Protein AF-A0A1F8GZR6-F1 (afdb_monomer)

Solvent-accessible surface area (backbone atoms only — not comparable to full-atom values): 3774 Å² total; per-residue (Å²): 100,80,45,80,43,81,45,76,48,96,92,46,75,43,63,26,43,35,35,53,35,81,90,84,52,28,20,39,30,35,32,83,91,39,84,87,21,59,35,59,20,80,38,69,69,49,17,54,54,42,38,36,54,33,42,52,50,47,53,51,51,54,55,55,62,74,77,109

Radius of gyration: 12.39 Å; Cα contacts (8 Å, |Δi|>4): 121; chains: 1; bounding box: 35×16×31 Å

Organism: NCBI:txid1802705

Mean predicted aligned error: 3.18 Å

InterPro domains:
  IPR035069 Antitoxin HicB/UPF0150 [SSF143100] (6-61)

pLDDT: mean 94.11, std 5.31, range [65.0, 98.12]

Foldseek 3Di:
DWDWDWAQEPVGTFTKIWDADPPPGWTWIDGPVQPPQIDTDNYPVRNSVSSRVSRVVSVVVVVVVVVD

Sequence (68 aa):
MKKILNVKTKYGSFNCIFESEKDIGGYSVEAKNVQGAVSWGKNINEAKRMIVEAVEGAIEAKAIFRIQ

Secondary structure (DSSP, 8-state):
-EEEEEEEETTEEEEEEEEE-TTT-SEEEEETTSTT-EEEESSHHHHHHHHHHHHHHHHHHHHHHTT-

Structure (mmCIF, N/CA/C/O backbone):
data_AF-A0A1F8GZR6-F1
#
_entry.id   AF-A0A1F8GZR6-F1
#
loop_
_atom_site.group_PDB
_atom_site.id
_atom_site.type_symbol
_atom_site.label_atom_id
_atom_site.label_alt_id
_atom_site.label_comp_id
_atom_site.label_asym_id
_atom_site.label_entity_id
_atom_site.label_seq_id
_atom_site.pdbx_PDB_ins_code
_atom_site.Cartn_x
_atom_site.Cartn_y
_atom_site.Cartn_z
_atom_site.occupancy
_atom_site.B_iso_or_equiv
_atom_site.auth_seq_id
_atom_site.auth_comp_id
_atom_site.auth_asym_id
_atom_site.auth_atom_id
_atom_site.pdbx_PDB_model_num
ATOM 1 N N . MET A 1 1 ? 9.755 -7.271 -11.513 1.00 79.81 1 MET A N 1
ATOM 2 C CA . MET A 1 1 ? 10.125 -8.007 -10.283 1.00 79.81 1 MET A CA 1
ATOM 3 C C . MET A 1 1 ? 9.055 -7.718 -9.247 1.00 79.81 1 MET A C 1
ATOM 5 O O . MET A 1 1 ? 8.713 -6.551 -9.103 1.00 79.81 1 MET A O 1
ATOM 9 N N . LYS A 1 2 ? 8.507 -8.744 -8.584 1.00 90.50 2 LYS A N 1
ATOM 10 C CA . LYS A 1 2 ? 7.501 -8.568 -7.525 1.00 90.50 2 LYS A CA 1
ATOM 11 C C . LYS A 1 2 ? 8.183 -8.629 -6.160 1.00 90.50 2 LYS A C 1
ATOM 13 O O . LYS A 1 2 ? 8.979 -9.537 -5.925 1.00 90.50 2 LYS A O 1
ATOM 18 N N . LYS A 1 3 ? 7.892 -7.678 -5.275 1.00 93.25 3 LYS A N 1
ATOM 19 C CA . LYS A 1 3 ? 8.430 -7.621 -3.911 1.00 93.25 3 LYS A CA 1
ATOM 20 C C . LYS A 1 3 ? 7.293 -7.430 -2.921 1.00 93.25 3 LYS A C 1
ATOM 22 O O . LYS A 1 3 ? 6.541 -6.470 -3.030 1.00 93.25 3 LYS A O 1
ATOM 27 N N . ILE A 1 4 ? 7.188 -8.319 -1.940 1.00 95.94 4 ILE A N 1
ATOM 28 C CA . ILE A 1 4 ? 6.241 -8.148 -0.837 1.00 95.94 4 ILE A CA 1
ATOM 29 C C . ILE A 1 4 ? 6.952 -7.374 0.265 1.00 95.94 4 ILE A C 1
ATOM 31 O O . ILE A 1 4 ? 8.029 -7.769 0.713 1.00 95.94 4 ILE A O 1
ATOM 35 N N . LEU A 1 5 ? 6.360 -6.262 0.682 1.00 95.62 5 LEU A N 1
ATOM 36 C CA . LEU A 1 5 ? 6.850 -5.442 1.778 1.00 95.62 5 LEU A CA 1
ATOM 37 C C . LEU A 1 5 ? 5.741 -5.225 2.796 1.00 95.62 5 LEU A C 1
ATOM 39 O O . LEU A 1 5 ? 4.589 -4.989 2.443 1.00 95.62 5 LEU A O 1
ATOM 43 N N . ASN A 1 6 ? 6.116 -5.249 4.069 1.00 96.50 6 ASN A N 1
ATOM 44 C CA . ASN A 1 6 ? 5.227 -4.847 5.141 1.00 96.50 6 ASN A CA 1
ATOM 45 C C . ASN A 1 6 ? 5.252 -3.314 5.268 1.00 96.50 6 ASN A C 1
ATOM 47 O O . ASN A 1 6 ? 6.314 -2.707 5.451 1.00 96.50 6 ASN A O 1
ATOM 51 N N . VAL A 1 7 ? 4.090 -2.683 5.113 1.00 96.69 7 VAL A N 1
ATOM 52 C CA . VAL A 1 7 ? 3.921 -1.229 5.140 1.00 96.69 7 VAL A CA 1
ATOM 53 C C . VAL A 1 7 ? 3.088 -0.851 6.357 1.00 96.69 7 VAL A C 1
ATOM 55 O O . VAL A 1 7 ? 1.979 -1.346 6.539 1.00 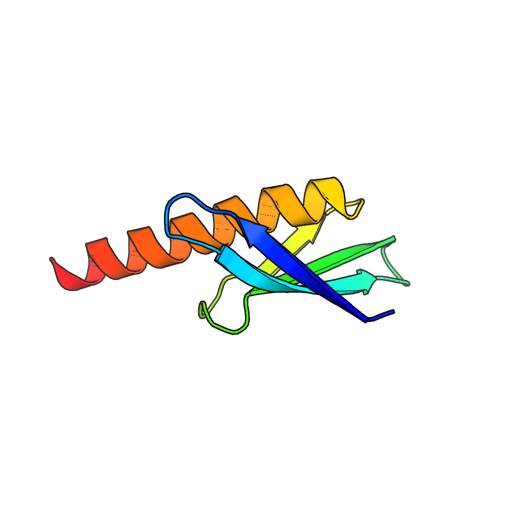96.69 7 VAL A O 1
ATOM 58 N N . LYS A 1 8 ? 3.641 0.028 7.196 1.00 97.44 8 LYS A N 1
ATOM 59 C CA . LYS A 1 8 ? 2.982 0.538 8.399 1.00 97.44 8 LYS A CA 1
ATOM 60 C C . LYS A 1 8 ? 2.097 1.735 8.046 1.00 97.44 8 LYS A C 1
ATOM 62 O O . LYS A 1 8 ? 2.555 2.638 7.353 1.00 97.44 8 LYS A O 1
ATOM 67 N N . THR A 1 9 ? 0.879 1.736 8.570 1.00 96.62 9 THR A N 1
ATOM 68 C CA . THR A 1 9 ? -0.131 2.803 8.456 1.00 96.62 9 THR A CA 1
ATOM 69 C C . THR A 1 9 ? -0.624 3.199 9.854 1.00 96.62 9 THR A C 1
ATOM 71 O O . THR A 1 9 ? -0.235 2.570 10.847 1.00 96.62 9 THR A O 1
ATOM 74 N N . LYS A 1 10 ? -1.520 4.188 9.953 1.00 96.88 10 LYS A N 1
ATOM 75 C CA . LYS A 1 10 ? -2.249 4.517 11.195 1.00 96.88 10 LYS A CA 1
ATOM 76 C C . LYS A 1 10 ? -3.110 3.363 11.723 1.00 96.88 10 LYS A C 1
ATOM 78 O O . LYS A 1 10 ? -3.324 3.275 12.928 1.00 96.88 10 LYS A O 1
ATOM 83 N N . TYR A 1 11 ? -3.565 2.464 10.850 1.00 95.19 11 TYR A N 1
ATOM 84 C CA . TYR A 1 11 ? -4.496 1.375 11.179 1.00 95.19 11 TYR A CA 1
ATOM 85 C C . TYR A 1 11 ? -3.821 0.004 11.311 1.00 95.19 11 TYR A C 1
ATOM 87 O O . TYR A 1 11 ? -4.493 -1.024 11.343 1.00 95.19 11 TYR A O 1
ATOM 95 N N . GLY A 1 12 ? -2.488 -0.022 11.383 1.00 95.50 12 GLY A N 1
ATOM 96 C CA . GLY A 1 12 ? -1.694 -1.242 11.486 1.00 95.50 12 GLY A CA 1
ATOM 97 C C . GLY A 1 12 ? -0.782 -1.457 10.284 1.00 95.50 12 GLY A C 1
ATOM 98 O O . GLY A 1 12 ? -0.533 -0.550 9.486 1.00 95.50 12 GLY A O 1
ATOM 99 N N . SER A 1 13 ? -0.244 -2.667 10.178 1.00 96.25 13 SER A N 1
ATOM 100 C CA . SER A 1 13 ? 0.677 -3.041 9.110 1.00 96.25 13 SER A CA 1
ATOM 101 C C . SER A 1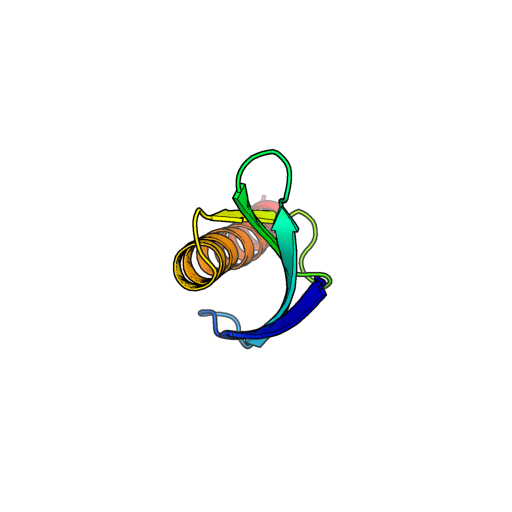 13 ? 0.006 -3.927 8.072 1.00 96.25 13 SER A C 1
ATOM 103 O O . SER A 1 13 ? -0.656 -4.905 8.415 1.00 96.25 13 SER A O 1
ATOM 105 N N . PHE A 1 14 ? 0.252 -3.631 6.800 1.00 95.88 14 PHE A N 1
ATOM 106 C CA . PHE A 1 14 ? -0.332 -4.338 5.666 1.00 95.88 14 PHE A CA 1
ATOM 107 C C . PHE A 1 14 ? 0.764 -4.892 4.759 1.00 95.88 14 PHE A C 1
ATOM 109 O O . PHE A 1 14 ? 1.796 -4.256 4.536 1.00 95.88 14 PHE A O 1
ATOM 116 N N . ASN A 1 15 ? 0.548 -6.100 4.239 1.00 96.25 15 ASN A N 1
ATOM 117 C CA . ASN A 1 15 ? 1.429 -6.678 3.232 1.00 96.25 15 ASN A CA 1
ATOM 118 C C . ASN A 1 15 ? 1.068 -6.090 1.870 1.00 96.25 15 ASN A C 1
ATOM 120 O O . ASN A 1 15 ? -0.014 -6.358 1.344 1.00 96.25 15 ASN A O 1
ATOM 124 N N . CYS A 1 16 ? 1.990 -5.313 1.313 1.00 97.25 16 CYS A N 1
ATOM 125 C CA . CYS A 1 16 ? 1.831 -4.676 0.019 1.00 97.25 16 CYS A CA 1
ATOM 126 C C . CYS A 1 16 ? 2.746 -5.341 -1.008 1.00 97.25 16 CYS A C 1
ATOM 128 O O . CYS A 1 16 ? 3.913 -5.635 -0.727 1.00 97.25 16 CYS A O 1
ATOM 130 N N . ILE A 1 17 ? 2.213 -5.581 -2.200 1.00 97.50 17 ILE A N 1
ATOM 131 C CA . ILE A 1 17 ? 2.964 -6.108 -3.336 1.00 97.50 17 ILE A CA 1
ATOM 132 C C . ILE A 1 17 ? 3.415 -4.929 -4.170 1.00 97.50 17 ILE A C 1
ATOM 134 O O . ILE A 1 17 ? 2.583 -4.171 -4.642 1.00 97.50 17 ILE A O 1
ATOM 138 N N . PHE A 1 18 ? 4.722 -4.795 -4.342 1.00 97.25 18 PHE A N 1
ATOM 139 C CA . PHE A 1 18 ? 5.340 -3.820 -5.223 1.00 97.25 18 PHE A CA 1
ATOM 140 C C . PHE A 1 18 ? 5.778 -4.524 -6.497 1.00 97.25 18 PHE A C 1
ATOM 142 O O . PHE A 1 18 ? 6.533 -5.501 -6.434 1.00 97.25 18 PHE A O 1
ATOM 149 N N . GLU A 1 19 ? 5.352 -4.018 -7.643 1.00 96.81 19 GLU A N 1
ATOM 150 C CA . GLU A 1 19 ? 5.748 -4.536 -8.945 1.00 96.81 19 GLU A CA 1
ATOM 151 C C . GLU A 1 19 ? 6.438 -3.431 -9.736 1.00 96.81 19 GLU A C 1
ATOM 153 O O . GLU A 1 19 ? 5.942 -2.318 -9.858 1.00 96.81 19 GLU A O 1
ATOM 158 N N . SER A 1 20 ? 7.645 -3.715 -10.223 1.00 95.88 20 SER A N 1
ATOM 159 C CA . SER A 1 20 ? 8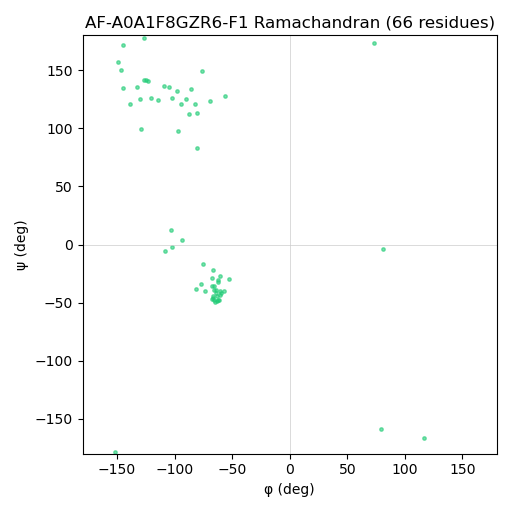.373 -2.769 -11.071 1.00 95.88 20 SER A CA 1
ATOM 160 C C . SER A 1 20 ? 7.680 -2.644 -12.431 1.00 95.88 20 SER A C 1
ATOM 162 O O . SER A 1 20 ? 7.594 -3.649 -13.147 1.00 95.88 20 SER A O 1
ATOM 164 N N . GLU A 1 21 ? 7.298 -1.435 -12.819 1.00 93.38 21 GLU A N 1
ATOM 165 C CA . GLU A 1 21 ? 6.692 -1.159 -14.122 1.00 93.38 21 GLU A CA 1
ATOM 166 C C . GLU A 1 21 ? 7.795 -0.893 -15.152 1.00 93.38 21 GLU A C 1
ATOM 168 O O . GLU A 1 21 ? 8.533 0.086 -15.049 1.00 93.38 21 GLU A O 1
ATOM 173 N N . LYS A 1 22 ? 7.964 -1.798 -16.124 1.00 89.56 22 LYS A N 1
ATOM 174 C CA . LYS A 1 22 ? 9.066 -1.708 -17.102 1.00 89.56 22 LYS A CA 1
ATOM 175 C C . LYS A 1 22 ? 8.811 -0.665 -18.187 1.00 89.56 22 LYS A C 1
ATOM 177 O O . LYS A 1 22 ? 9.762 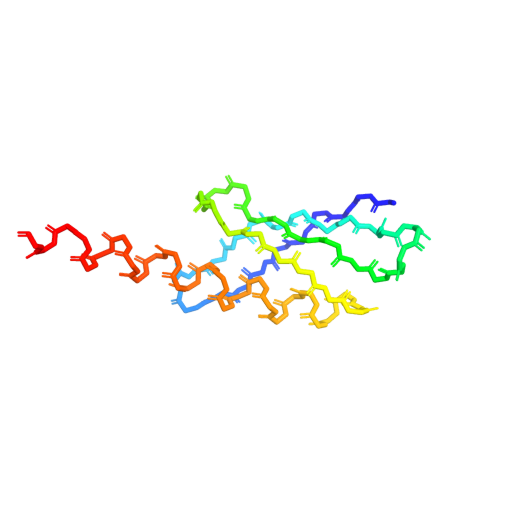-0.029 -18.626 1.00 89.56 22 LYS A O 1
ATOM 182 N N . ASP A 1 23 ? 7.555 -0.493 -18.583 1.00 88.88 23 ASP A N 1
ATOM 183 C CA . ASP A 1 23 ? 7.195 0.319 -19.749 1.00 88.88 23 ASP A CA 1
ATOM 184 C C . ASP A 1 23 ? 7.157 1.816 -19.424 1.00 88.88 23 ASP A C 1
ATOM 186 O O . ASP A 1 23 ? 7.598 2.643 -20.216 1.00 88.88 23 ASP A O 1
ATOM 190 N N . ILE A 1 24 ? 6.675 2.164 -18.228 1.00 89.62 24 ILE A N 1
ATOM 191 C CA . ILE A 1 24 ? 6.542 3.555 -17.761 1.00 89.62 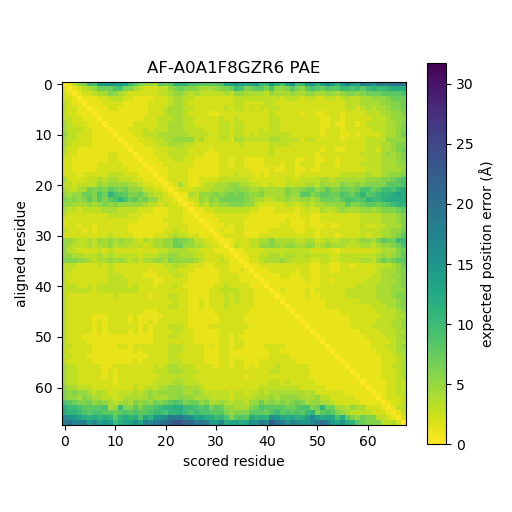24 ILE A CA 1
ATOM 192 C C . ILE A 1 24 ? 7.559 3.928 -16.671 1.00 89.62 24 ILE A C 1
ATOM 194 O O . ILE A 1 24 ? 7.645 5.086 -16.264 1.00 89.62 24 ILE A O 1
ATOM 198 N N . GLY A 1 25 ? 8.341 2.955 -16.195 1.00 92.31 25 GLY A N 1
ATOM 199 C CA . GLY A 1 25 ? 9.196 3.106 -15.022 1.00 92.31 25 GLY A CA 1
ATOM 200 C C . GLY A 1 25 ? 8.409 3.123 -13.706 1.00 92.31 25 GLY A C 1
ATOM 201 O O . GLY A 1 25 ? 7.182 3.150 -13.668 1.00 92.31 25 GLY A O 1
ATOM 202 N N . GLY A 1 26 ? 9.130 3.125 -12.585 1.00 95.62 26 GLY A N 1
ATOM 203 C CA . GLY A 1 26 ? 8.525 3.174 -11.254 1.00 95.62 26 GLY A CA 1
ATOM 204 C C . GLY A 1 26 ? 7.989 1.834 -10.749 1.00 95.62 26 GLY A C 1
ATOM 205 O O . GLY A 1 26 ? 8.453 0.760 -11.140 1.00 95.62 26 GLY A O 1
ATOM 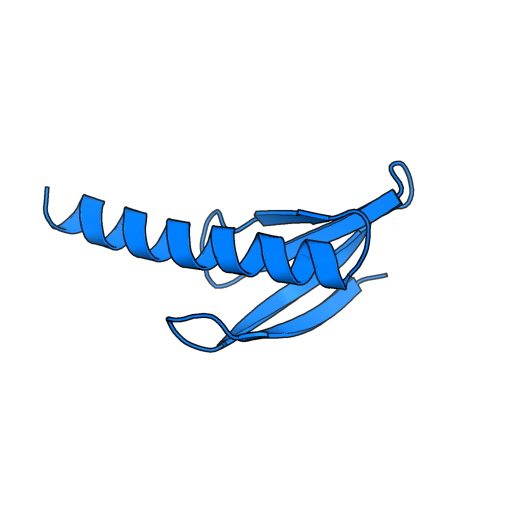206 N N . TYR A 1 27 ? 7.069 1.918 -9.791 1.00 97.44 27 TYR A N 1
ATOM 207 C CA . TYR A 1 27 ? 6.520 0.785 -9.057 1.00 97.44 27 TYR A CA 1
ATOM 208 C C . TYR A 1 27 ? 5.016 0.948 -8.879 1.00 97.44 27 TYR A C 1
ATOM 210 O O . TYR A 1 27 ? 4.579 1.905 -8.238 1.00 97.44 27 TYR A O 1
ATOM 218 N N . SER A 1 28 ? 4.242 -0.011 -9.378 1.00 97.06 28 SER A N 1
ATOM 219 C CA . SER A 1 28 ? 2.868 -0.215 -8.932 1.00 97.06 28 SER A CA 1
ATOM 220 C C . SER A 1 28 ? 2.875 -0.899 -7.569 1.00 97.06 28 SER A C 1
ATOM 222 O O . SER A 1 28 ? 3.809 -1.626 -7.208 1.00 97.06 28 SER A O 1
ATOM 224 N N . VAL A 1 29 ? 1.857 -0.610 -6.765 1.00 97.94 29 VAL A N 1
ATOM 225 C CA . VAL A 1 29 ? 1.735 -1.150 -5.417 1.00 97.94 29 VAL A CA 1
ATOM 226 C C . VAL A 1 29 ? 0.281 -1.426 -5.059 1.00 97.94 29 VAL A C 1
ATOM 228 O O . VAL A 1 29 ? -0.589 -0.588 -5.273 1.00 97.94 29 VAL A O 1
ATOM 231 N N . GLU A 1 30 ? 0.028 -2.592 -4.472 1.00 97.75 30 GLU A N 1
ATOM 232 C CA . GLU A 1 30 ? -1.303 -3.030 -4.043 1.00 97.75 30 GLU A CA 1
ATOM 233 C C . GLU A 1 30 ? -1.259 -3.585 -2.614 1.00 97.75 30 GLU A C 1
ATOM 235 O O . GLU A 1 30 ? -0.386 -4.393 -2.279 1.00 97.75 30 GLU A O 1
ATOM 240 N N . ALA A 1 31 ? -2.230 -3.204 -1.780 1.00 96.88 31 ALA A N 1
ATOM 241 C CA . ALA A 1 31 ? -2.463 -3.812 -0.473 1.00 96.88 31 ALA A CA 1
ATOM 242 C C . ALA A 1 31 ? -3.568 -4.879 -0.570 1.00 96.88 31 ALA A C 1
ATOM 244 O O . ALA A 1 31 ? -4.752 -4.573 -0.467 1.00 96.88 31 ALA A O 1
ATOM 245 N N . LYS A 1 32 ? -3.187 -6.158 -0.698 1.00 90.00 32 LYS A N 1
ATOM 246 C CA . LYS A 1 32 ? -4.120 -7.278 -0.963 1.00 90.00 32 LYS A CA 1
ATOM 247 C C . LYS A 1 32 ? -5.310 -7.403 -0.006 1.00 90.00 32 LYS A C 1
ATOM 249 O O . LYS A 1 32 ? -6.359 -7.905 -0.390 1.00 90.00 32 LYS A O 1
ATOM 254 N N . ASN A 1 33 ? -5.140 -6.979 1.243 1.00 90.62 33 ASN A N 1
ATOM 255 C CA . ASN A 1 33 ? -6.172 -7.101 2.275 1.00 90.62 33 ASN A CA 1
ATOM 256 C C . ASN A 1 33 ? -7.054 -5.846 2.398 1.00 90.62 33 ASN A C 1
ATOM 258 O O . ASN A 1 33 ? -7.896 -5.779 3.292 1.00 90.62 33 ASN A O 1
ATOM 262 N N . VAL A 1 34 ? -6.858 -4.847 1.532 1.00 94.06 34 VAL A N 1
ATOM 263 C CA . VAL A 1 34 ? -7.616 -3.593 1.524 1.00 94.06 34 VAL A CA 1
ATOM 264 C C . VAL A 1 34 ? -8.130 -3.356 0.107 1.00 94.06 34 VAL A C 1
ATOM 266 O O . VAL A 1 34 ? -7.404 -2.915 -0.779 1.00 94.06 34 VAL A O 1
ATOM 269 N N . GLN A 1 35 ? -9.401 -3.691 -0.115 1.00 91.31 35 GLN A N 1
ATOM 270 C CA . GLN A 1 35 ? -10.032 -3.580 -1.429 1.00 91.31 35 GLN A CA 1
ATOM 271 C C . GLN A 1 35 ? -9.918 -2.151 -1.977 1.00 91.31 35 GLN A C 1
ATOM 273 O O . GLN A 1 35 ? -10.302 -1.195 -1.307 1.00 91.31 35 GLN A O 1
ATOM 278 N N . GLY A 1 36 ? -9.418 -2.026 -3.208 1.00 89.06 36 GLY A N 1
ATOM 279 C CA . GLY A 1 36 ? -9.261 -0.742 -3.896 1.00 89.06 36 GLY A CA 1
ATOM 280 C C . GLY A 1 36 ? -8.012 0.054 -3.504 1.00 89.06 36 GLY A C 1
ATOM 281 O O . GLY A 1 36 ? -7.747 1.080 -4.123 1.00 89.06 36 GLY A O 1
ATOM 282 N N . ALA A 1 37 ? -7.213 -0.412 -2.538 1.00 96.62 37 ALA A N 1
ATOM 283 C CA . ALA A 1 37 ? -5.949 0.227 -2.188 1.00 96.62 37 ALA A CA 1
ATOM 284 C C . ALA A 1 37 ? -4.848 -0.178 -3.180 1.00 96.62 37 ALA A C 1
ATOM 286 O O . ALA A 1 37 ? -4.061 -1.099 -2.942 1.00 96.62 37 ALA A O 1
ATOM 287 N N . VAL A 1 38 ? -4.817 0.533 -4.306 1.00 96.81 38 VAL A N 1
ATOM 288 C CA . VAL A 1 38 ? -3.805 0.424 -5.361 1.00 96.81 38 VAL A CA 1
ATOM 289 C C . VAL A 1 38 ? -3.211 1.804 -5.608 1.00 96.81 38 VAL A C 1
ATOM 291 O O . VAL A 1 38 ? -3.916 2.811 -5.573 1.00 96.81 38 VAL A O 1
ATOM 294 N N . SER A 1 39 ? -1.905 1.868 -5.846 1.00 97.44 39 SER A N 1
ATOM 295 C CA . SER A 1 39 ? -1.219 3.112 -6.172 1.00 97.44 39 SER A CA 1
ATOM 296 C C . SER A 1 39 ? 0.022 2.876 -7.035 1.00 97.44 39 SER A C 1
ATOM 298 O O . SER A 1 39 ? 0.340 1.743 -7.401 1.00 97.44 39 SER A O 1
ATOM 300 N N . TRP A 1 40 ? 0.736 3.950 -7.365 1.00 97.25 40 TRP A N 1
ATOM 301 C CA . TRP A 1 40 ? 1.973 3.919 -8.140 1.00 97.25 40 TRP A CA 1
ATOM 302 C C . TRP A 1 40 ? 2.926 5.024 -7.677 1.00 97.25 40 TRP A C 1
ATOM 304 O O . TRP A 1 40 ? 2.488 6.077 -7.225 1.00 97.25 40 TRP A O 1
ATOM 314 N N . GLY A 1 41 ? 4.235 4.807 -7.801 1.00 97.19 41 GLY A N 1
ATOM 315 C CA . GLY A 1 41 ? 5.243 5.843 -7.566 1.00 97.19 41 GLY A CA 1
ATOM 316 C C . GLY A 1 41 ? 6.485 5.658 -8.432 1.00 97.19 41 GLY A C 1
ATOM 317 O O . GLY A 1 41 ? 6.805 4.548 -8.853 1.00 97.19 41 GLY A O 1
ATOM 318 N N . LYS A 1 42 ? 7.244 6.735 -8.659 1.00 96.62 42 LYS A N 1
ATOM 319 C CA . LYS A 1 42 ? 8.439 6.737 -9.526 1.00 96.62 42 LYS A CA 1
ATOM 320 C C . LYS A 1 42 ? 9.579 5.893 -8.958 1.00 96.62 42 LYS A C 1
ATOM 322 O O . LYS A 1 42 ? 10.480 5.476 -9.679 1.00 96.62 42 LYS A O 1
ATOM 327 N N . ASN A 1 43 ? 9.565 5.653 -7.651 1.00 95.50 43 ASN A N 1
ATOM 328 C CA . ASN A 1 43 ? 10.483 4.763 -6.954 1.00 95.50 43 ASN A CA 1
ATOM 329 C C . ASN A 1 43 ? 9.764 4.053 -5.796 1.00 95.50 43 ASN A C 1
ATOM 331 O O . ASN A 1 43 ? 8.634 4.388 -5.440 1.00 95.50 43 ASN A O 1
ATOM 335 N N . ILE A 1 44 ? 10.440 3.082 -5.183 1.00 95.00 44 ILE A N 1
ATOM 336 C CA . ILE A 1 44 ? 9.849 2.246 -4.131 1.00 95.00 44 ILE A CA 1
ATOM 337 C C . ILE A 1 44 ? 9.422 3.038 -2.885 1.00 95.00 44 ILE A C 1
ATOM 339 O O . ILE A 1 44 ? 8.434 2.683 -2.247 1.00 95.00 44 ILE A O 1
ATOM 343 N N . ASN A 1 45 ? 10.129 4.120 -2.543 1.00 95.75 45 ASN A N 1
ATOM 344 C CA . ASN A 1 45 ? 9.802 4.949 -1.381 1.00 95.75 45 ASN A CA 1
ATOM 345 C C . ASN A 1 45 ? 8.561 5.805 -1.646 1.00 95.75 45 ASN A C 1
ATOM 347 O O . ASN A 1 45 ? 7.706 5.931 -0.772 1.00 95.75 45 ASN A O 1
ATOM 351 N N . GLU A 1 46 ? 8.438 6.351 -2.856 1.00 97.56 46 GLU A N 1
ATOM 352 C CA . GLU A 1 46 ? 7.250 7.093 -3.271 1.00 97.56 46 GLU A CA 1
ATOM 353 C C . GLU A 1 46 ? 6.025 6.182 -3.322 1.00 97.56 46 GLU A C 1
ATOM 355 O O . GLU A 1 46 ? 5.024 6.493 -2.682 1.00 97.56 46 GLU A O 1
ATOM 360 N N . ALA A 1 47 ? 6.132 5.018 -3.970 1.00 97.38 47 ALA A N 1
ATOM 361 C CA . ALA A 1 47 ? 5.057 4.029 -3.998 1.00 97.38 47 ALA A CA 1
ATOM 362 C C . ALA A 1 47 ? 4.649 3.612 -2.572 1.00 97.38 47 ALA A C 1
ATOM 364 O O . ALA A 1 47 ? 3.464 3.516 -2.261 1.00 97.38 47 ALA A O 1
ATOM 365 N N . LYS A 1 48 ? 5.618 3.450 -1.658 1.00 97.25 48 LYS A N 1
ATOM 366 C CA . LYS A 1 48 ? 5.345 3.133 -0.249 1.00 97.25 48 LYS A CA 1
ATOM 367 C C . LYS A 1 48 ? 4.574 4.242 0.465 1.00 97.25 48 LYS A C 1
ATOM 369 O O . LYS A 1 48 ? 3.705 3.930 1.267 1.00 97.25 48 LYS A O 1
ATOM 374 N N . ARG A 1 49 ? 4.871 5.514 0.195 1.00 97.62 49 ARG A N 1
ATOM 375 C CA . ARG A 1 49 ? 4.092 6.634 0.740 1.00 97.62 49 ARG A CA 1
ATOM 376 C C . ARG A 1 49 ? 2.676 6.642 0.165 1.00 97.62 49 ARG A C 1
ATOM 378 O O . ARG A 1 49 ? 1.722 6.736 0.926 1.00 97.62 49 ARG A O 1
ATOM 385 N N . MET A 1 50 ? 2.535 6.480 -1.150 1.00 97.88 50 MET A N 1
ATOM 386 C CA . MET A 1 50 ? 1.226 6.574 -1.799 1.00 97.88 50 MET A CA 1
ATOM 387 C C . MET A 1 50 ? 0.281 5.432 -1.408 1.00 97.88 50 MET A C 1
ATOM 389 O O . MET A 1 50 ? -0.909 5.660 -1.212 1.00 97.88 50 MET A O 1
ATOM 393 N N . ILE A 1 51 ? 0.795 4.211 -1.211 1.00 98.06 51 ILE A N 1
ATOM 394 C CA . ILE A 1 51 ? -0.049 3.108 -0.733 1.00 98.06 51 ILE A CA 1
ATOM 395 C C . ILE A 1 51 ? -0.528 3.313 0.709 1.00 98.06 51 ILE A C 1
ATOM 397 O O . ILE A 1 51 ? -1.607 2.839 1.046 1.00 98.06 51 ILE A O 1
ATOM 401 N N . VAL A 1 52 ? 0.227 4.024 1.560 1.00 98.12 52 VAL A N 1
ATOM 402 C CA . VAL A 1 52 ? -0.232 4.359 2.921 1.00 98.12 52 VAL A CA 1
ATOM 403 C C . VAL A 1 52 ? -1.474 5.239 2.844 1.00 98.12 52 VAL A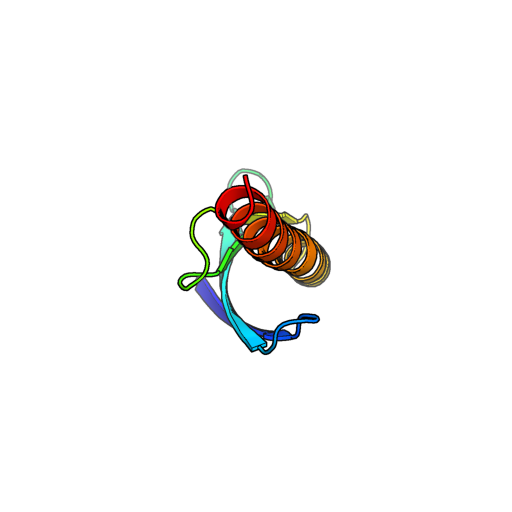 C 1
ATOM 405 O O . VAL A 1 52 ? -2.479 4.911 3.466 1.00 98.12 52 VAL A O 1
ATOM 408 N N . GLU A 1 53 ? -1.430 6.295 2.031 1.00 97.38 53 GLU A N 1
ATOM 409 C CA . GLU A 1 53 ? -2.570 7.196 1.826 1.00 97.38 53 GLU A CA 1
ATOM 410 C C . GLU A 1 53 ? -3.786 6.447 1.259 1.00 97.38 53 GLU A C 1
ATOM 412 O O . GLU A 1 53 ? -4.896 6.601 1.764 1.00 97.38 53 GLU A O 1
ATOM 417 N N . ALA A 1 54 ? -3.578 5.568 0.271 1.00 97.69 54 ALA A N 1
ATOM 418 C CA . ALA A 1 54 ? -4.652 4.770 -0.322 1.00 97.69 54 ALA A CA 1
ATOM 419 C C . ALA A 1 54 ? -5.288 3.783 0.676 1.00 97.69 54 ALA A C 1
ATOM 421 O O . ALA A 1 54 ? -6.509 3.634 0.706 1.00 97.69 54 ALA A O 1
ATOM 422 N N . VAL A 1 55 ? -4.479 3.115 1.506 1.00 97.81 55 VAL A N 1
ATOM 423 C CA . VAL A 1 55 ? -4.974 2.193 2.540 1.00 97.81 55 VAL A CA 1
ATOM 424 C C . VAL A 1 55 ? -5.766 2.940 3.607 1.00 97.81 55 VAL A C 1
ATOM 426 O O . VAL A 1 55 ? -6.866 2.512 3.959 1.00 97.81 55 VAL A O 1
ATOM 429 N N . GLU A 1 56 ? -5.221 4.043 4.120 1.00 96.88 56 GLU A N 1
ATOM 430 C CA . GLU A 1 56 ? -5.879 4.846 5.152 1.00 96.88 56 GLU A CA 1
ATOM 431 C C . GLU A 1 56 ? -7.205 5.412 4.632 1.00 96.88 56 GLU A C 1
ATOM 433 O O . GLU A 1 56 ? -8.242 5.187 5.256 1.00 96.88 56 GLU A O 1
ATOM 438 N N . GLY A 1 57 ? -7.205 6.003 3.433 1.00 95.88 57 GLY A N 1
ATOM 439 C CA . GLY A 1 57 ? -8.415 6.531 2.806 1.00 95.88 57 GLY A CA 1
ATOM 440 C C . GLY A 1 57 ? -9.486 5.465 2.551 1.00 95.88 57 GLY A C 1
ATOM 441 O O . GLY A 1 57 ? -10.666 5.709 2.793 1.00 95.88 57 GLY A O 1
ATOM 442 N N . ALA A 1 58 ? -9.105 4.255 2.125 1.00 95.44 58 ALA A N 1
ATOM 443 C CA . ALA A 1 58 ? -10.058 3.161 1.914 1.00 95.44 58 ALA A CA 1
ATOM 444 C C . ALA A 1 58 ? -10.717 2.688 3.224 1.00 95.44 58 ALA A C 1
ATOM 446 O O . ALA A 1 58 ? -11.915 2.388 3.252 1.00 95.44 58 ALA A O 1
ATOM 447 N N . ILE A 1 59 ? -9.951 2.624 4.318 1.00 94.62 59 ILE A N 1
ATOM 448 C CA . ILE 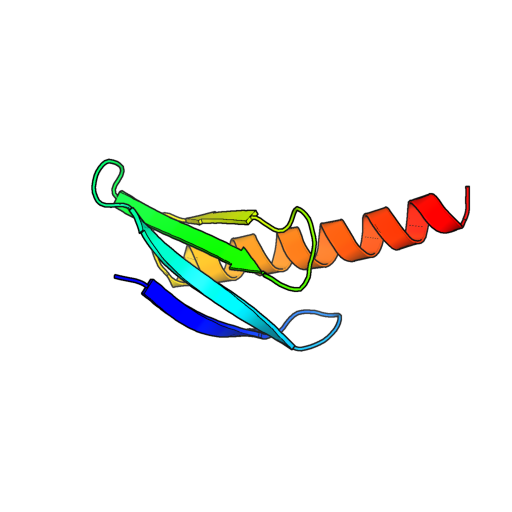A 1 59 ? -10.463 2.249 5.643 1.00 94.62 59 ILE A CA 1
ATOM 449 C C . ILE A 1 59 ? -11.408 3.332 6.176 1.00 94.62 59 ILE A C 1
ATOM 451 O O . ILE A 1 59 ? -12.513 3.012 6.621 1.00 94.62 59 ILE A O 1
ATOM 455 N N . GLU A 1 60 ? -11.002 4.599 6.092 1.00 94.75 60 GLU A N 1
ATOM 456 C CA . GLU A 1 60 ? -11.793 5.755 6.525 1.00 94.75 60 GLU A CA 1
ATOM 457 C C . GLU A 1 60 ? -13.105 5.867 5.735 1.00 94.75 60 GLU A C 1
ATOM 459 O O . GLU A 1 60 ? -14.180 5.958 6.330 1.00 94.75 60 GLU A O 1
ATOM 464 N N . ALA A 1 61 ? -13.053 5.754 4.403 1.00 93.56 61 ALA A N 1
ATOM 465 C CA . ALA A 1 61 ? -14.239 5.790 3.548 1.00 93.56 61 ALA A CA 1
ATOM 466 C C . ALA A 1 61 ? -15.231 4.667 3.886 1.00 93.56 61 ALA A C 1
ATOM 468 O O . ALA A 1 61 ? -16.439 4.897 3.970 1.00 93.56 61 ALA A O 1
ATOM 469 N N . LYS A 1 62 ? -14.734 3.451 4.148 1.00 91.12 62 LYS A N 1
ATOM 470 C CA . LYS A 1 62 ? -15.572 2.321 4.570 1.00 91.12 62 LYS A CA 1
ATOM 471 C C . LYS A 1 62 ? -16.213 2.550 5.940 1.00 91.12 62 LYS A C 1
ATOM 473 O O . LYS A 1 62 ? -17.337 2.101 6.159 1.00 91.12 62 LYS A O 1
ATOM 478 N N . ALA A 1 63 ? -15.514 3.211 6.861 1.00 89.94 63 ALA A N 1
ATOM 479 C CA . ALA A 1 63 ? -16.069 3.571 8.161 1.00 89.94 63 ALA A CA 1
ATOM 480 C C . ALA A 1 63 ? -17.190 4.613 8.018 1.00 89.94 63 ALA A C 1
ATOM 482 O O . ALA A 1 63 ? -18.253 4.427 8.604 1.00 89.94 63 ALA A O 1
ATOM 483 N N . ILE A 1 64 ? -16.990 5.640 7.184 1.00 90.19 64 ILE A N 1
ATOM 484 C CA . ILE A 1 64 ? -17.997 6.675 6.894 1.00 90.19 64 ILE A CA 1
ATOM 485 C C . ILE A 1 64 ? -19.236 6.070 6.221 1.00 90.19 64 ILE A C 1
ATOM 487 O O . ILE A 1 64 ? -20.355 6.368 6.617 1.00 90.19 64 ILE A O 1
ATOM 491 N N . PHE A 1 65 ? -19.062 5.179 5.243 1.00 87.81 65 PHE A N 1
ATOM 492 C CA . PHE A 1 65 ? -20.198 4.546 4.565 1.00 87.81 65 P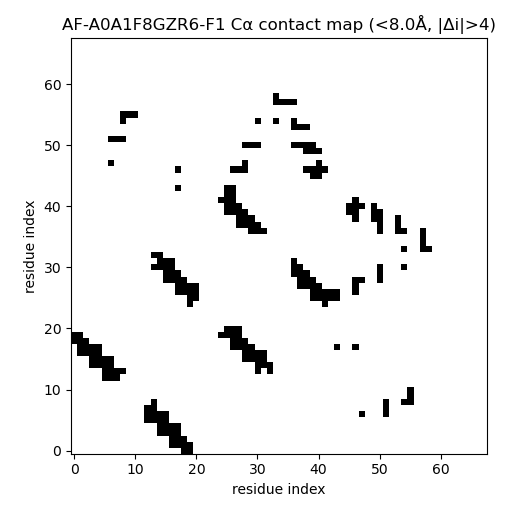HE A CA 1
ATOM 493 C C . PHE A 1 65 ? -21.074 3.708 5.511 1.00 87.81 65 PHE A C 1
ATOM 495 O O . PHE A 1 65 ? -22.271 3.594 5.301 1.00 87.81 65 PHE A O 1
ATOM 502 N N . ARG A 1 66 ? -20.501 3.118 6.567 1.00 84.00 66 ARG A N 1
ATOM 503 C CA . ARG A 1 66 ? -21.254 2.299 7.536 1.00 84.00 66 ARG A CA 1
ATOM 504 C C . ARG A 1 66 ? -22.112 3.103 8.513 1.00 84.00 66 ARG A C 1
ATOM 506 O O . ARG A 1 66 ? -22.928 2.496 9.199 1.00 84.00 66 ARG A O 1
ATOM 513 N N . ILE A 1 67 ? -21.868 4.406 8.642 1.00 80.75 67 ILE A N 1
ATOM 514 C CA . ILE A 1 67 ? -22.601 5.291 9.561 1.00 80.75 67 ILE A CA 1
ATOM 515 C C . ILE A 1 67 ? -23.649 6.157 8.844 1.00 80.75 67 ILE A C 1
ATOM 517 O O . ILE A 1 67 ? -24.329 6.933 9.513 1.00 80.75 67 ILE A O 1
ATOM 521 N N . GLN A 1 68 ? -23.748 6.049 7.515 1.00 65.00 68 GLN A N 1
ATOM 522 C CA . GLN A 1 68 ? -24.802 6.651 6.692 1.00 65.00 68 GLN A CA 1
ATOM 523 C C . GLN A 1 68 ? -25.971 5.679 6.538 1.00 65.00 68 GLN A C 1
ATOM 525 O O . GLN A 1 68 ? -27.119 6.170 6.530 1.00 65.00 68 GLN A O 1
#

Nearest PDB structures (foldseek):
  6u0i-assembly1_B  TM=9.286E-01  e=3.533E-02  Escherichia coli str. K-12 substr. DH10B
  2dsy-assembly1_D  TM=8.933E-01  e=7.391E-01  Thermus thermophilus
  3mx7-assembly1_A  TM=5.180E-01  e=3.710E+00  Homo sapiens